Protein AF-A0AA95GVQ6-F1 (afdb_monomer)

Solvent-accessible surface area (backbone atoms only — not comparable to full-atom values): 3852 Å² total; per-residue (Å²): 135,91,74,95,77,89,82,90,76,90,65,53,74,66,54,47,51,55,44,49,54,49,9,60,76,69,75,42,53,57,66,58,42,48,52,50,50,52,52,52,45,52,70,77,47,78,55,67,72,46,95,99,37,5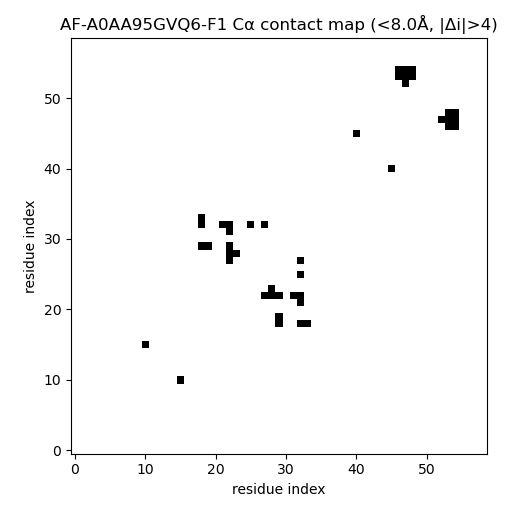6,63,75,82,87,125

pLDDT: mean 87.77, std 13.59, range [45.62, 98.5]

Organism: NCBI:txid638

Sequence (59 aa):
MFSSVATVVELTPEMNRLLSQAAARSRRSKTQEATIRLFDHLKNFPDIATEGRRFRENN

Nearest PDB structures (foldseek):
  6sbx-assembly1_C  TM=6.549E-01  e=3.296E+00  Myxococcus xanthus
  5x3t-assembly1_G  TM=6.630E-01  e=2.862E+00  Mycobacterium tuberculosis H37Rv

InterPro domains:
  IPR008876 Relaxosome protein TraY [PF05509] (8-54)

Foldseek 3Di:
DDDDDDDDDDADPVRVVVLVVQCVVVVHDSVVSVVVVVVVCCVVQVADPDVPDGPPPPD

Secondary structure (DSSP, 8-state):
---------PPPHHHHHHHHHHHHHHT--HHHHHHHHHHHHHHH----SBTTBPPP---

Radius of gyration: 14.05 Å; Cα contacts (8 Å, |Δi|>4): 22; chains: 1; bounding box: 28×37×30 Å

Structure (mmCIF, N/CA/C/O backbone):
data_AF-A0AA95GVQ6-F1
#
_entry.id   AF-A0AA95GVQ6-F1
#
loop_
_atom_site.group_PDB
_atom_site.id
_atom_site.type_symbol
_atom_site.label_atom_id
_atom_site.label_alt_id
_atom_site.label_comp_id
_atom_site.label_asym_id
_atom_site.label_entity_id
_atom_site.label_seq_id
_atom_site.pdbx_PDB_ins_code
_atom_site.Cartn_x
_atom_site.Cartn_y
_atom_site.Cartn_z
_atom_site.occupancy
_atom_site.B_iso_or_equiv
_atom_site.auth_seq_id
_atom_site.auth_comp_id
_atom_site.auth_asym_id
_atom_site.auth_atom_id
_atom_site.pdbx_PDB_model_num
ATOM 1 N N . MET A 1 1 ? 13.054 -16.487 10.456 1.00 71.75 1 MET A N 1
ATOM 2 C CA . MET A 1 1 ? 11.739 -16.206 11.073 1.00 71.75 1 MET A CA 1
ATOM 3 C C . MET A 1 1 ? 11.229 -14.909 10.474 1.00 71.75 1 MET A C 1
ATOM 5 O O . MET A 1 1 ? 12.011 -13.971 10.404 1.00 71.75 1 MET A O 1
ATOM 9 N N . PHE A 1 2 ? 9.992 -14.866 9.982 1.00 89.38 2 PHE A N 1
ATOM 10 C CA . PHE A 1 2 ? 9.407 -13.632 9.449 1.00 89.38 2 PHE A CA 1
ATOM 11 C C . PHE A 1 2 ? 8.729 -12.858 10.583 1.00 89.38 2 PHE A C 1
ATOM 13 O O . PHE A 1 2 ? 8.058 -13.465 11.417 1.00 89.38 2 PHE A O 1
ATOM 20 N N . SER A 1 3 ? 8.922 -11.541 10.626 1.00 93.19 3 SER A N 1
ATOM 21 C CA . SER A 1 3 ? 8.299 -10.634 11.594 1.00 93.19 3 SER A CA 1
ATOM 22 C C . SER A 1 3 ? 7.525 -9.533 10.872 1.00 93.19 3 SER A C 1
ATOM 24 O O . SER A 1 3 ? 7.790 -9.229 9.708 1.00 93.19 3 SER A O 1
ATOM 26 N N . SER A 1 4 ? 6.548 -8.939 11.558 1.00 91.62 4 SER A N 1
ATOM 27 C CA . SER A 1 4 ? 5.801 -7.800 11.026 1.00 91.62 4 SER A CA 1
ATOM 28 C C . SER A 1 4 ? 6.721 -6.592 10.872 1.00 91.62 4 SER A C 1
ATOM 30 O O . SER A 1 4 ? 7.335 -6.149 11.841 1.00 91.62 4 SER A O 1
ATOM 32 N N . VAL A 1 5 ? 6.775 -6.040 9.662 1.00 93.38 5 VAL A N 1
ATOM 33 C CA . VAL A 1 5 ? 7.524 -4.823 9.337 1.00 93.38 5 VAL A CA 1
ATOM 34 C C . VAL A 1 5 ? 6.612 -3.827 8.630 1.00 93.38 5 VAL A C 1
ATOM 36 O O . VAL A 1 5 ? 5.657 -4.215 7.958 1.00 93.38 5 VAL A O 1
ATOM 39 N N . ALA A 1 6 ? 6.901 -2.537 8.789 1.00 91.06 6 ALA A N 1
ATOM 40 C CA . ALA A 1 6 ? 6.251 -1.482 8.025 1.00 91.06 6 ALA A CA 1
ATOM 41 C C . ALA A 1 6 ? 7.144 -1.083 6.848 1.00 91.06 6 ALA A C 1
ATOM 43 O O . ALA A 1 6 ? 8.342 -0.860 7.016 1.00 91.06 6 ALA A O 1
ATOM 44 N N . THR A 1 7 ? 6.549 -0.962 5.666 1.00 89.56 7 THR A N 1
ATOM 45 C CA . THR A 1 7 ? 7.230 -0.508 4.451 1.00 89.56 7 THR A CA 1
ATOM 46 C C . THR A 1 7 ? 6.518 0.726 3.918 1.00 89.56 7 THR A C 1
ATOM 48 O O . THR A 1 7 ? 5.289 0.755 3.846 1.00 89.56 7 THR A O 1
ATOM 51 N N . VAL A 1 8 ? 7.289 1.747 3.548 1.00 92.06 8 VAL A N 1
ATOM 52 C CA . VAL A 1 8 ? 6.770 2.947 2.884 1.00 92.06 8 VAL A CA 1
ATOM 53 C C . VAL A 1 8 ? 6.777 2.703 1.380 1.00 92.06 8 VAL A C 1
ATOM 55 O O . VAL A 1 8 ? 7.786 2.273 0.829 1.00 92.06 8 VAL A O 1
ATOM 58 N N . VAL A 1 9 ? 5.648 2.969 0.726 1.00 91.50 9 VAL A N 1
ATOM 59 C CA . VAL A 1 9 ? 5.498 2.856 -0.728 1.00 91.50 9 VAL A CA 1
ATOM 60 C C . VAL A 1 9 ? 5.042 4.203 -1.263 1.00 91.50 9 VAL A C 1
ATOM 62 O O . VAL A 1 9 ? 4.033 4.744 -0.805 1.00 91.50 9 VAL A O 1
ATOM 65 N N . GLU A 1 10 ? 5.773 4.737 -2.234 1.00 94.88 10 GLU A N 1
ATOM 66 C CA . GLU A 1 10 ? 5.341 5.923 -2.963 1.00 94.88 10 GLU A CA 1
ATOM 67 C C . GLU A 1 10 ? 4.248 5.547 -3.962 1.00 94.88 10 GLU A C 1
ATOM 69 O O . GLU A 1 10 ? 4.392 4.624 -4.763 1.00 94.88 10 GLU A O 1
ATOM 74 N N . LEU A 1 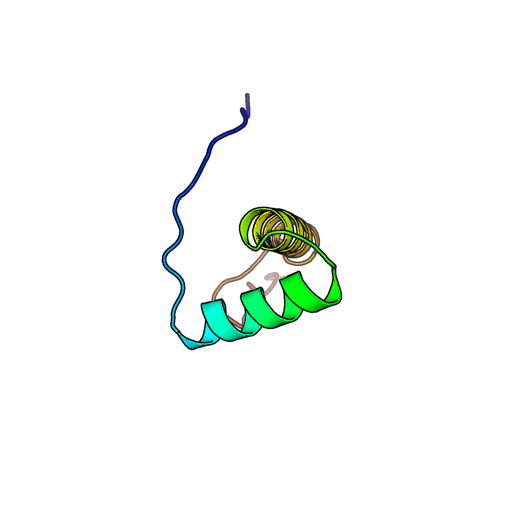11 ? 3.123 6.257 -3.898 1.00 95.81 11 LEU A N 1
ATOM 75 C CA . LEU A 1 11 ? 2.012 6.061 -4.818 1.00 95.81 11 LEU A CA 1
ATOM 76 C C . LEU A 1 11 ? 2.066 7.141 -5.889 1.00 95.81 11 LEU A C 1
ATOM 78 O O . LEU A 1 11 ? 2.034 8.332 -5.572 1.00 95.81 11 LEU A O 1
ATOM 82 N N . THR A 1 12 ? 2.049 6.731 -7.156 1.00 97.31 12 THR A N 1
ATOM 83 C CA . THR A 1 12 ? 1.779 7.670 -8.247 1.00 97.31 12 THR A CA 1
ATOM 84 C C . THR A 1 12 ? 0.394 8.310 -8.055 1.00 97.31 12 THR A C 1
ATOM 86 O O . THR A 1 12 ? -0.465 7.741 -7.362 1.00 97.31 12 THR A O 1
ATOM 89 N N . PRO A 1 13 ? 0.119 9.477 -8.670 1.00 98.19 13 PRO A N 1
ATOM 90 C CA . PRO A 1 13 ? -1.190 10.120 -8.556 1.00 98.19 13 PRO A CA 1
ATOM 91 C C . PRO A 1 13 ? -2.353 9.183 -8.909 1.00 98.19 13 PRO A C 1
ATOM 93 O O . PRO A 1 13 ? -3.367 9.162 -8.208 1.00 98.19 13 PRO A O 1
ATOM 96 N N . GLU A 1 14 ? -2.176 8.348 -9.936 1.00 97.62 14 GLU A N 1
ATOM 97 C CA . GLU A 1 14 ? -3.184 7.383 -10.370 1.00 97.62 14 GLU A CA 1
ATOM 98 C C . GLU A 1 14 ? -3.383 6.252 -9.350 1.00 97.62 14 GLU A C 1
ATOM 100 O O . GLU A 1 14 ? -4.519 5.943 -8.984 1.00 97.62 14 GLU A O 1
ATOM 105 N N . MET A 1 15 ? -2.304 5.694 -8.791 1.00 97.56 15 MET A N 1
ATOM 106 C CA . MET A 1 15 ? -2.405 4.688 -7.726 1.00 97.56 15 MET A CA 1
ATOM 107 C C . MET A 1 15 ? -3.118 5.245 -6.490 1.00 97.56 15 MET A C 1
ATOM 109 O O . MET A 1 15 ? -3.991 4.582 -5.926 1.00 97.56 15 MET A O 1
ATOM 113 N N . ASN A 1 16 ? -2.796 6.476 -6.077 1.00 98.19 16 ASN A N 1
ATOM 114 C CA . ASN A 1 16 ? -3.462 7.118 -4.946 1.00 98.19 16 ASN A CA 1
ATOM 115 C C . ASN A 1 16 ? -4.952 7.367 -5.237 1.00 98.19 16 ASN A C 1
ATOM 117 O O . ASN A 1 16 ? -5.783 7.160 -4.347 1.00 98.19 16 ASN A O 1
ATOM 121 N N . ARG A 1 17 ? -5.313 7.755 -6.469 1.00 98.50 17 ARG A N 1
ATOM 122 C CA . ARG A 1 17 ? -6.712 7.910 -6.899 1.00 98.50 17 ARG A CA 1
ATOM 123 C C . ARG A 1 17 ? -7.470 6.586 -6.787 1.00 98.50 17 ARG A C 1
ATOM 125 O O . ARG A 1 17 ? -8.513 6.534 -6.132 1.00 98.50 17 ARG A O 1
ATOM 132 N N . LEU A 1 18 ? -6.928 5.514 -7.366 1.00 98.19 18 LEU A N 1
ATOM 133 C CA . LEU A 1 18 ? -7.526 4.176 -7.343 1.00 98.19 18 LEU A CA 1
ATOM 134 C C . LEU A 1 18 ? -7.662 3.631 -5.917 1.00 98.19 18 LEU A C 1
ATOM 136 O O . LEU A 1 18 ? -8.735 3.150 -5.538 1.00 98.19 18 LEU A O 1
ATOM 140 N N . LEU A 1 19 ? -6.609 3.757 -5.103 1.00 98.06 19 LEU A N 1
ATOM 141 C CA . LEU A 1 19 ? -6.619 3.321 -3.708 1.00 98.06 19 LEU A CA 1
ATOM 142 C C . LEU A 1 19 ? -7.639 4.109 -2.882 1.00 98.06 19 LEU A C 1
ATOM 144 O O . LEU A 1 19 ? -8.365 3.514 -2.091 1.00 98.06 19 LEU A O 1
ATOM 148 N N . SER A 1 20 ? -7.740 5.426 -3.084 1.00 98.31 20 SER A N 1
ATOM 149 C CA . SER A 1 20 ? -8.712 6.270 -2.375 1.00 98.31 20 SER A CA 1
ATOM 150 C C . SER A 1 20 ? -10.149 5.868 -2.705 1.00 98.31 20 SER A C 1
ATOM 152 O O . SER A 1 20 ? -10.975 5.731 -1.804 1.00 98.31 20 SER A O 1
ATOM 154 N N . GLN A 1 21 ? -10.446 5.610 -3.983 1.00 98.50 21 GLN A N 1
ATOM 155 C CA . GLN A 1 21 ? -11.767 5.136 -4.402 1.00 98.50 21 GLN A CA 1
ATOM 156 C C . GLN A 1 21 ? -12.094 3.755 -3.819 1.00 98.50 21 GLN A C 1
ATOM 158 O O . GLN A 1 21 ? -13.216 3.523 -3.371 1.00 98.50 21 GLN A O 1
ATOM 163 N N . ALA A 1 22 ? -11.126 2.837 -3.808 1.00 98.25 22 ALA A N 1
ATOM 164 C CA . ALA A 1 22 ? -11.291 1.520 -3.202 1.00 98.25 22 ALA A CA 1
ATOM 165 C C . ALA A 1 22 ? -11.539 1.602 -1.690 1.00 98.25 22 ALA A C 1
ATOM 167 O O . ALA A 1 22 ? -12.500 1.016 -1.194 1.00 98.25 22 ALA A O 1
ATOM 168 N N . ALA A 1 23 ? -10.723 2.380 -0.979 1.00 98.44 23 ALA A N 1
ATOM 169 C CA . ALA A 1 23 ? -10.837 2.586 0.459 1.00 98.44 23 ALA A CA 1
ATOM 170 C C . ALA A 1 23 ? -12.204 3.184 0.836 1.00 98.44 23 ALA A C 1
ATOM 172 O O . ALA A 1 23 ? -12.845 2.699 1.769 1.00 98.44 23 ALA A O 1
ATOM 173 N N . ALA A 1 24 ? -12.699 4.156 0.058 1.00 98.44 24 ALA A N 1
ATOM 174 C CA . ALA A 1 24 ? -14.023 4.745 0.244 1.00 98.44 24 ALA A CA 1
ATOM 175 C C . ALA A 1 24 ? -15.156 3.715 0.084 1.00 98.44 24 ALA A C 1
ATOM 177 O O . ALA A 1 24 ? -16.022 3.622 0.953 1.00 98.44 24 ALA A O 1
ATOM 178 N N . ARG A 1 25 ? -15.129 2.891 -0.978 1.00 98.00 25 ARG A N 1
ATOM 179 C CA . ARG A 1 25 ? -16.136 1.831 -1.194 1.00 98.00 25 ARG A CA 1
ATOM 180 C C . ARG A 1 25 ? -16.132 0.788 -0.075 1.00 98.00 25 ARG A C 1
ATOM 182 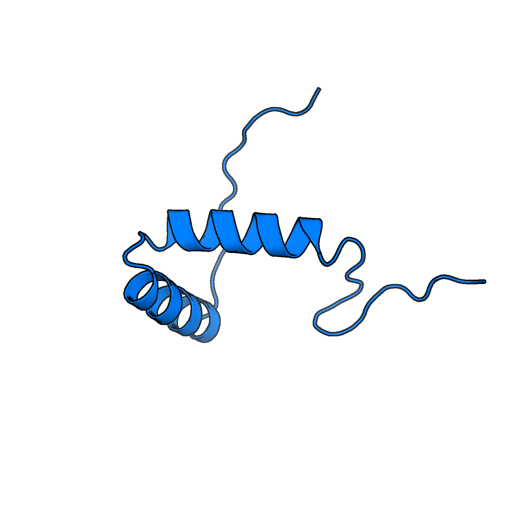O O . ARG A 1 25 ? -17.193 0.332 0.340 1.00 98.00 25 ARG A O 1
ATOM 189 N N . SER A 1 26 ? -14.948 0.439 0.422 1.00 96.88 26 SER A N 1
ATOM 190 C CA . SER A 1 26 ? -14.758 -0.545 1.492 1.00 96.88 26 SER A CA 1
ATOM 191 C C . SER A 1 26 ? -14.966 0.019 2.905 1.00 96.88 26 SER A C 1
ATOM 193 O O . SER A 1 26 ? -14.930 -0.751 3.862 1.00 96.88 26 SER A O 1
ATOM 195 N N . ARG A 1 27 ? -15.146 1.342 3.059 1.00 97.50 27 ARG A N 1
ATOM 196 C CA . ARG A 1 27 ? -15.128 2.069 4.347 1.00 97.50 27 ARG A CA 1
ATOM 197 C C . ARG A 1 27 ? -13.882 1.777 5.195 1.00 97.50 27 ARG A C 1
ATOM 199 O O . ARG A 1 27 ? -13.973 1.570 6.402 1.00 97.50 27 ARG A O 1
ATOM 206 N N . ARG A 1 28 ? -12.712 1.746 4.557 1.00 97.56 28 ARG A N 1
ATOM 207 C CA . ARG A 1 28 ? -11.415 1.521 5.215 1.00 97.56 28 ARG A CA 1
ATOM 208 C C . ARG A 1 28 ? -10.521 2.744 5.098 1.00 97.56 28 ARG A C 1
ATOM 210 O O . ARG A 1 28 ? -10.717 3.586 4.223 1.00 97.56 28 ARG A O 1
ATOM 217 N N . SER A 1 29 ? -9.496 2.816 5.945 1.00 97.75 29 SER A N 1
ATOM 218 C CA . SER A 1 29 ? -8.389 3.738 5.684 1.00 97.75 29 SER A CA 1
ATOM 219 C C . SER A 1 29 ? -7.593 3.280 4.455 1.00 97.75 29 SER A C 1
ATOM 221 O O . SER A 1 29 ? -7.588 2.095 4.105 1.00 97.75 29 SER A O 1
ATOM 223 N N . LYS A 1 30 ? -6.875 4.205 3.805 1.00 96.62 30 LYS A N 1
ATOM 224 C CA . LYS A 1 30 ? -6.002 3.862 2.667 1.00 96.62 30 LYS A CA 1
ATOM 225 C C . LYS A 1 30 ? -4.946 2.827 3.048 1.00 96.62 30 LYS A C 1
ATOM 227 O O . LYS A 1 30 ? -4.692 1.920 2.267 1.00 96.62 30 LYS A O 1
ATOM 232 N N . THR A 1 31 ? -4.381 2.931 4.252 1.00 95.75 31 THR A N 1
ATOM 233 C CA . THR A 1 31 ? -3.392 1.973 4.762 1.00 95.75 31 THR A CA 1
ATOM 234 C C . THR A 1 31 ? -3.992 0.578 4.900 1.00 95.75 31 THR A C 1
ATOM 236 O O . THR A 1 31 ? -3.421 -0.374 4.387 1.00 95.75 31 THR A O 1
ATOM 239 N N . GLN A 1 32 ? -5.172 0.452 5.516 1.00 96.88 32 GLN A N 1
ATOM 240 C CA . GLN A 1 32 ? -5.845 -0.842 5.672 1.00 96.88 32 GLN A CA 1
ATOM 241 C C . GLN A 1 32 ? -6.185 -1.474 4.319 1.00 96.88 32 GLN A C 1
ATOM 2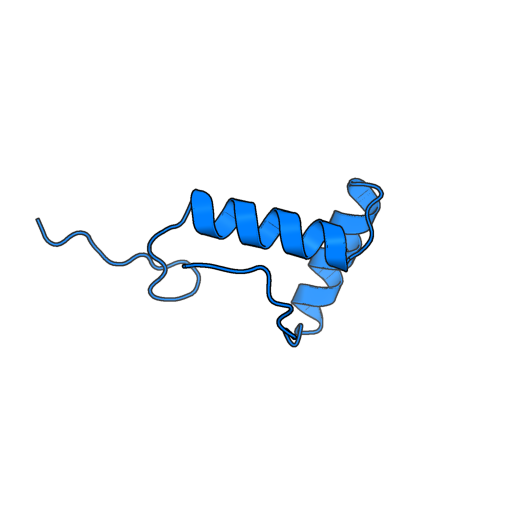43 O O . GLN A 1 32 ? -5.930 -2.657 4.102 1.00 96.88 32 GLN A O 1
ATOM 248 N N . GLU A 1 33 ? -6.743 -0.686 3.399 1.00 97.81 33 GLU A N 1
ATOM 249 C CA . GLU A 1 33 ? -7.075 -1.166 2.059 1.00 97.81 33 GLU A CA 1
ATOM 250 C C . GLU A 1 33 ? -5.814 -1.568 1.274 1.00 97.81 33 GLU A C 1
ATOM 252 O O . GLU A 1 33 ? -5.823 -2.601 0.608 1.00 97.81 33 GLU A O 1
ATOM 257 N N . ALA A 1 34 ? -4.71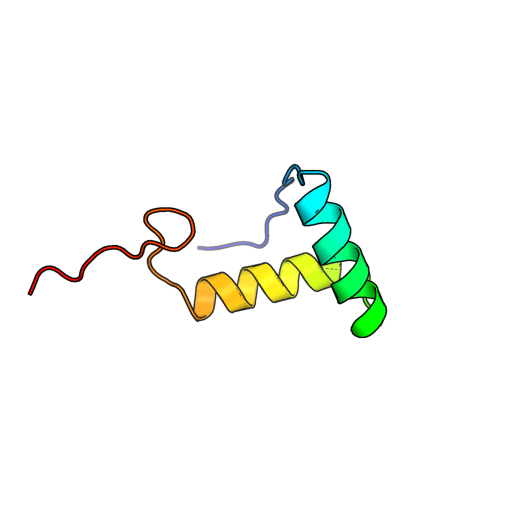6 -0.812 1.391 1.00 96.50 34 ALA A N 1
ATOM 258 C CA . ALA A 1 34 ? -3.438 -1.145 0.762 1.00 96.50 34 ALA A CA 1
ATOM 259 C C . ALA A 1 34 ? -2.847 -2.445 1.316 1.00 96.50 34 ALA A C 1
ATOM 261 O O . ALA A 1 34 ? -2.426 -3.293 0.535 1.00 96.50 34 ALA A O 1
ATOM 262 N N . THR A 1 35 ? -2.866 -2.643 2.637 1.00 95.81 35 THR A N 1
ATOM 263 C CA . THR A 1 35 ? -2.392 -3.884 3.267 1.00 95.81 35 THR A CA 1
ATOM 264 C C . THR A 1 35 ? -3.184 -5.095 2.780 1.00 95.81 35 THR A C 1
ATOM 266 O O . THR A 1 35 ? -2.585 -6.098 2.401 1.00 95.81 35 THR A O 1
ATOM 269 N N . ILE A 1 36 ? -4.519 -5.000 2.737 1.00 96.69 36 ILE A N 1
ATOM 270 C CA . ILE A 1 36 ? -5.374 -6.097 2.260 1.00 96.69 36 ILE A CA 1
ATOM 271 C C . ILE A 1 36 ? -5.099 -6.395 0.786 1.00 96.69 36 ILE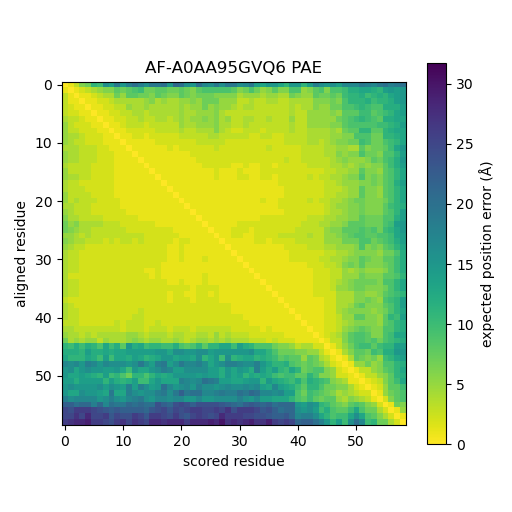 A C 1
ATOM 273 O O . ILE A 1 36 ? -4.942 -7.556 0.423 1.00 96.69 36 ILE A O 1
ATOM 277 N N . ARG A 1 37 ? -5.008 -5.363 -0.060 1.00 95.25 37 ARG A N 1
ATOM 278 C CA . ARG A 1 37 ? -4.738 -5.534 -1.494 1.00 95.25 37 ARG A CA 1
ATOM 279 C C . ARG A 1 37 ? -3.358 -6.111 -1.764 1.00 95.25 37 ARG A C 1
ATOM 281 O O . ARG A 1 37 ? -3.248 -6.985 -2.611 1.00 95.25 37 ARG A O 1
ATOM 288 N N . LEU A 1 38 ? 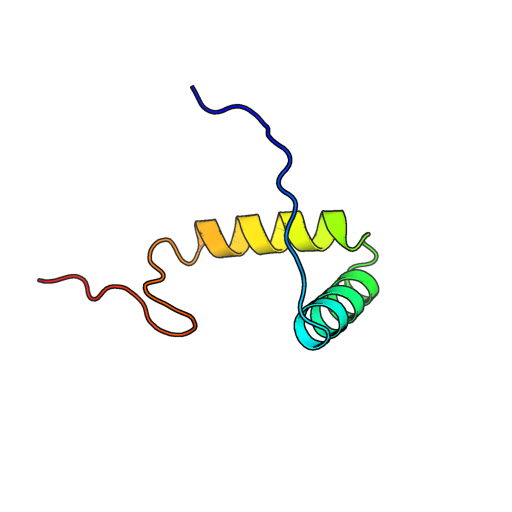-2.328 -5.649 -1.054 1.00 94.50 38 LEU A N 1
ATOM 289 C CA . LEU A 1 38 ? -0.977 -6.189 -1.182 1.00 94.50 38 LEU A CA 1
ATOM 290 C C . LEU A 1 38 ? -0.947 -7.663 -0.767 1.00 94.50 38 LEU A C 1
ATOM 292 O O . LEU A 1 38 ? -0.407 -8.484 -1.498 1.00 94.50 38 LEU A O 1
ATOM 296 N N . PHE A 1 39 ? -1.571 -8.007 0.362 1.00 94.06 39 PHE A N 1
ATOM 297 C CA . PHE A 1 39 ? -1.654 -9.392 0.821 1.00 94.06 39 PHE A CA 1
ATOM 298 C C . PHE A 1 39 ? -2.401 -10.291 -0.172 1.00 94.06 39 PHE A C 1
ATOM 300 O O . PHE A 1 39 ? -1.902 -11.354 -0.533 1.00 94.06 39 PHE A O 1
ATOM 307 N N . ASP A 1 40 ? -3.574 -9.856 -0.639 1.00 95.19 40 ASP A N 1
ATOM 308 C CA . ASP A 1 40 ? -4.363 -10.591 -1.629 1.00 95.19 40 ASP A CA 1
ATOM 309 C C . ASP A 1 40 ? -3.582 -10.787 -2.934 1.00 95.19 40 ASP A C 1
ATOM 311 O O . ASP A 1 40 ? -3.517 -11.893 -3.470 1.00 95.19 40 ASP A O 1
ATOM 315 N N . HIS A 1 41 ? -2.910 -9.736 -3.405 1.00 92.75 41 HIS A N 1
ATOM 316 C CA . HIS A 1 41 ? -2.125 -9.796 -4.627 1.00 92.75 41 HIS A CA 1
ATOM 317 C C . HIS A 1 41 ? -0.929 -10.741 -4.495 1.00 92.75 41 HIS A C 1
ATOM 319 O O . HIS A 1 41 ? -0.756 -11.609 -5.341 1.00 92.75 41 HIS A O 1
ATOM 325 N N . LEU A 1 42 ? -0.159 -10.659 -3.407 1.00 91.00 42 LEU A N 1
ATOM 326 C CA . LEU A 1 42 ? 0.961 -11.575 -3.161 1.00 91.00 42 LEU A CA 1
ATOM 327 C C . LEU A 1 42 ? 0.502 -13.036 -3.033 1.00 91.00 42 LEU A C 1
ATOM 329 O O . LEU A 1 42 ? 1.220 -13.942 -3.445 1.00 91.00 42 LEU A O 1
ATOM 333 N N . LYS A 1 43 ? -0.697 -13.279 -2.488 1.00 89.31 43 LYS A N 1
ATOM 334 C CA . LYS A 1 43 ? -1.259 -14.630 -2.352 1.00 89.31 43 LYS A CA 1
ATOM 335 C C . LYS A 1 43 ? -1.732 -15.213 -3.687 1.00 89.31 43 LYS A C 1
ATOM 337 O O . LYS A 1 43 ? -1.551 -16.403 -3.926 1.00 89.31 43 LYS A O 1
ATOM 342 N N . ASN A 1 44 ? -2.360 -14.396 -4.531 1.00 88.44 44 ASN A N 1
ATOM 343 C CA . ASN A 1 44 ? -2.985 -14.846 -5.780 1.00 88.44 44 ASN A CA 1
ATOM 344 C C . ASN A 1 44 ? -2.057 -14.723 -7.007 1.00 88.44 44 ASN A C 1
ATOM 346 O O . ASN A 1 44 ? -2.326 -15.322 -8.050 1.00 88.44 44 ASN A O 1
ATOM 350 N N . PHE A 1 45 ? -0.980 -13.940 -6.898 1.00 85.38 45 PHE A N 1
ATOM 351 C CA . PHE A 1 45 ? -0.019 -13.648 -7.963 1.00 85.38 45 PHE A CA 1
ATOM 352 C C . PHE A 1 45 ? 1.413 -13.841 -7.430 1.00 85.38 45 PHE A C 1
ATOM 354 O O . PHE A 1 45 ? 2.116 -12.856 -7.203 1.00 85.38 45 PHE A O 1
ATOM 361 N N . PRO A 1 46 ? 1.846 -15.098 -7.208 1.00 75.25 46 PRO A N 1
ATOM 362 C CA . PRO A 1 46 ? 3.162 -15.388 -6.631 1.00 75.25 46 PRO A CA 1
ATOM 363 C C . PRO A 1 46 ? 4.317 -14.933 -7.536 1.00 75.25 46 PRO A C 1
ATOM 365 O O . PRO A 1 46 ?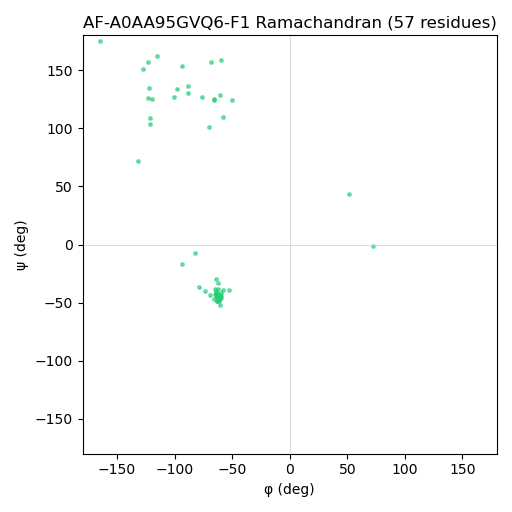 5.360 -14.522 -7.037 1.00 75.25 46 PRO A O 1
ATOM 368 N N . ASP A 1 47 ? 4.097 -14.932 -8.855 1.00 78.50 47 ASP A N 1
ATOM 369 C CA . ASP A 1 47 ? 5.117 -14.662 -9.863 1.00 78.50 47 ASP A CA 1
ATOM 370 C C . ASP A 1 47 ? 4.736 -13.469 -10.741 1.00 78.50 47 ASP A C 1
ATOM 372 O O . ASP A 1 47 ? 3.913 -13.571 -11.658 1.00 78.50 47 ASP A O 1
ATOM 376 N N . ILE A 1 48 ? 5.366 -12.324 -10.482 1.00 69.44 48 ILE A N 1
ATOM 377 C CA . ILE A 1 48 ? 5.215 -11.104 -11.279 1.00 69.44 48 ILE A CA 1
ATOM 378 C C . ILE A 1 48 ? 6.595 -10.705 -11.792 1.00 69.44 48 ILE A C 1
ATOM 380 O O . ILE A 1 48 ? 7.446 -10.255 -11.030 1.00 69.44 48 ILE A O 1
ATOM 384 N N . ALA A 1 49 ? 6.810 -10.862 -13.097 1.00 66.94 49 ALA A N 1
ATOM 385 C CA . ALA A 1 49 ? 8.032 -10.416 -13.763 1.00 66.94 49 ALA A CA 1
ATOM 386 C C . ALA A 1 49 ? 8.003 -8.897 -14.015 1.00 66.94 49 ALA A C 1
ATOM 388 O O . ALA A 1 49 ? 9.020 -8.216 -13.924 1.00 66.94 49 ALA A O 1
ATOM 389 N N . THR A 1 50 ? 6.824 -8.359 -14.337 1.00 68.00 50 THR A N 1
ATOM 390 C CA . THR A 1 50 ? 6.491 -6.925 -14.380 1.00 68.00 50 THR A CA 1
ATOM 391 C C . THR A 1 50 ? 4.962 -6.789 -14.411 1.00 68.00 50 THR A C 1
ATOM 393 O O . THR A 1 50 ? 4.265 -7.802 -14.501 1.00 68.00 50 THR A O 1
ATOM 396 N N . GLU A 1 51 ? 4.411 -5.576 -14.346 1.00 65.25 51 GLU A N 1
ATOM 397 C CA . GLU A 1 51 ? 2.960 -5.368 -14.443 1.00 65.25 51 GLU A CA 1
ATOM 398 C C . GLU A 1 51 ? 2.378 -6.105 -15.664 1.00 65.25 51 GLU A C 1
ATOM 400 O O . GLU A 1 51 ? 2.851 -5.965 -16.794 1.00 65.25 51 GLU A O 1
ATOM 405 N N . GLY A 1 52 ? 1.384 -6.966 -15.425 1.00 67.62 52 GLY A N 1
ATOM 406 C CA . GLY A 1 52 ? 0.729 -7.761 -16.470 1.00 67.62 52 GLY A CA 1
ATOM 407 C C . GLY A 1 52 ? 1.548 -8.920 -17.059 1.00 67.62 52 GLY A C 1
ATOM 408 O O . GLY A 1 52 ? 1.020 -9.648 -17.898 1.00 67.62 52 GLY A O 1
ATOM 409 N N . ARG A 1 53 ? 2.798 -9.148 -16.631 1.00 67.62 53 ARG A N 1
ATOM 410 C CA . ARG A 1 53 ? 3.619 -10.290 -17.070 1.00 67.62 53 ARG A CA 1
ATOM 411 C C . ARG A 1 53 ? 4.005 -11.178 -15.895 1.00 67.62 53 ARG A C 1
ATOM 413 O O . ARG A 1 53 ? 4.627 -10.732 -14.936 1.00 67.62 53 ARG A O 1
ATOM 420 N N . ARG A 1 54 ? 3.685 -12.464 -16.014 1.00 71.19 54 ARG A N 1
ATOM 421 C CA . ARG A 1 54 ? 4.120 -13.511 -15.081 1.00 71.19 54 ARG A CA 1
ATOM 422 C C . ARG A 1 54 ? 5.401 -14.162 -15.598 1.00 71.19 54 ARG A C 1
ATOM 424 O O . ARG A 1 54 ? 5.632 -14.157 -16.811 1.00 71.19 54 ARG A O 1
ATOM 431 N N . PHE A 1 55 ? 6.223 -14.717 -14.709 1.00 67.88 55 PHE A N 1
ATOM 432 C CA . PHE A 1 55 ? 7.280 -15.625 -15.152 1.00 67.88 55 PHE A CA 1
ATOM 433 C C . PHE A 1 55 ? 6.604 -16.812 -15.855 1.00 67.88 55 PHE A C 1
ATOM 435 O O . PHE A 1 55 ? 5.629 -17.362 -15.346 1.00 67.88 55 PHE A O 1
ATOM 442 N N . ARG A 1 56 ? 7.037 -17.148 -17.077 1.00 61.81 56 ARG A N 1
ATOM 443 C CA . ARG A 1 56 ? 6.596 -18.392 -17.715 1.00 61.81 56 ARG A CA 1
ATOM 444 C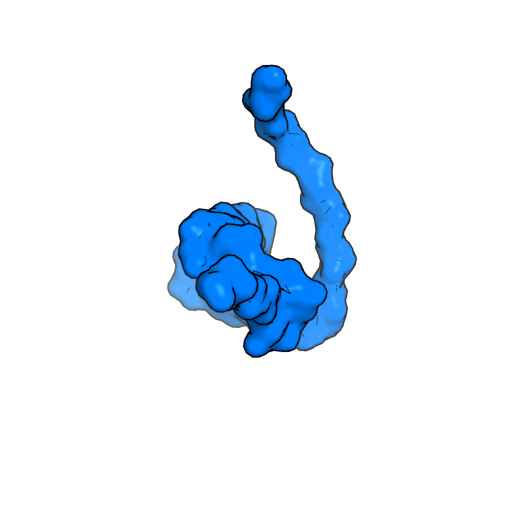 C . ARG A 1 56 ? 7.167 -19.532 -16.879 1.00 61.81 56 ARG A C 1
ATOM 446 O O . ARG A 1 56 ? 8.379 -19.564 -16.679 1.00 61.81 56 ARG A O 1
ATOM 453 N N . GLU A 1 57 ? 6.317 -20.441 -16.412 1.00 59.72 57 GLU A N 1
ATOM 454 C CA . GLU A 1 57 ? 6.789 -21.757 -15.991 1.00 59.72 57 GLU A CA 1
ATOM 455 C C . GLU A 1 57 ? 7.476 -22.372 -17.214 1.00 59.72 57 GLU A C 1
ATOM 457 O O . GLU A 1 57 ? 6.840 -22.635 -18.237 1.00 59.72 57 GLU A O 1
ATOM 462 N N . ASN A 1 58 ? 8.802 -22.488 -17.161 1.00 54.47 58 ASN A N 1
ATOM 463 C CA . ASN A 1 58 ? 9.535 -23.285 -18.130 1.00 54.47 58 ASN A CA 1
ATOM 464 C C . ASN A 1 58 ? 9.177 -24.743 -17.825 1.00 54.47 58 ASN A C 1
ATOM 466 O O . ASN A 1 58 ? 9.672 -25.289 -16.841 1.00 54.47 58 ASN A O 1
ATOM 470 N N . ASN A 1 59 ? 8.274 -25.319 -18.618 1.00 45.62 59 ASN A N 1
ATOM 471 C CA . ASN A 1 59 ? 8.034 -26.760 -18.652 1.00 45.62 59 ASN A CA 1
ATOM 472 C C . ASN A 1 59 ? 9.054 -27.435 -19.569 1.00 45.62 59 ASN A C 1
ATOM 474 O O . ASN A 1 59 ? 9.217 -26.932 -20.706 1.00 45.62 59 ASN A O 1
#

Mean predicted aligned error: 6.17 Å